Protein AF-A0A2U1ZSD2-F1 (afdb_monomer_lite)

Foldseek 3Di:
DDFPKAPWAKDALQLLQVLLVVQDDLLSVVLCVLLVRDPDDDHDDLVRCVVSQQWDADPNDTHGGDVNNVVSVQSNQFQKKKFKAAPVDTQWIWGQHPFKIKIWGDPVPSIITIIIGTNPPLPLVVRLVSQVVNPQRMWMWMDGRPDDIDIDHNDPCSSVVNVVVSPVSPD

Sequence (171 aa):
MSTHLLPATRLSPAVLRWLLDLRPGPAATLAATVLAVPDAVETLSSGELVTAGAALERDGELLPAGEAAVVGDVLTSAAALVRVGTADAVAALVAVGRDRVLVLTPDGHGGQVAGALAADVGVGAAVASIAEQVGEDAVVLVAVPGADIVSLPPDDDLADRVTSRLDGLHP

Organism: NCBI:txid1655435

Radius of gyration: 15.89 Å; chains: 1; bounding box: 38×38×46 Å

Secondary structure (DSSP, 8-state):
----PPP-EEE-HHHHHHHHHTS-SHHHHHHHHHTT--SS-PPPPHHHHHHTTSEEEETTEEEE-HHHHHHHHHHHH-SEEEEEE-SS-EEEEEEE-SSEEEEEEE-SSS-EEEEEEETTS-HHHHHHHHHHHH-TT-EEEEE-TTS--EEE---TTHHHHHHHHHHTT--

pLDDT: mean 86.8, std 10.5, range [37.28, 95.75]

Structure (mmCIF, N/CA/C/O backbone):
data_AF-A0A2U1ZSD2-F1
#
_entry.id   AF-A0A2U1ZSD2-F1
#
loop_
_atom_site.group_PDB
_atom_site.id
_atom_site.type_symbol
_atom_site.label_atom_id
_atom_site.label_alt_id
_atom_site.label_comp_id
_atom_site.label_asym_id
_atom_site.label_entity_id
_atom_site.label_seq_id
_atom_site.pdbx_PDB_ins_code
_atom_site.Cartn_x
_atom_site.Cartn_y
_atom_site.Cartn_z
_atom_site.occupancy
_atom_site.B_iso_or_equiv
_atom_site.auth_seq_id
_atom_site.auth_comp_id
_atom_site.auth_asym_id
_atom_site.auth_atom_id
_atom_site.pdbx_PDB_model_num
ATOM 1 N N . MET A 1 1 ? -21.387 -0.248 -13.532 1.00 37.41 1 MET A N 1
ATOM 2 C CA . MET A 1 1 ? -20.270 -0.652 -12.656 1.00 37.41 1 MET A CA 1
ATOM 3 C C . MET A 1 1 ? -19.833 0.583 -11.900 1.00 37.41 1 MET A C 1
ATOM 5 O O . MET A 1 1 ? -19.425 1.540 -12.543 1.00 37.41 1 MET A O 1
ATOM 9 N N . SER A 1 2 ? -20.023 0.623 -10.583 1.00 37.28 2 SER A N 1
ATOM 10 C CA . SER A 1 2 ? -19.561 1.751 -9.773 1.00 37.28 2 SER A CA 1
ATOM 11 C C . SER A 1 2 ? -18.082 1.547 -9.484 1.00 37.28 2 SER A C 1
ATOM 13 O O . SER A 1 2 ? -17.721 0.720 -8.651 1.00 37.28 2 SER A O 1
ATOM 15 N N . THR A 1 3 ? -17.222 2.268 -10.198 1.00 44.91 3 THR A N 1
ATOM 16 C CA . THR A 1 3 ? -15.820 2.444 -9.819 1.00 44.91 3 THR A CA 1
ATOM 17 C C . THR A 1 3 ? -15.806 3.245 -8.523 1.00 44.91 3 THR A C 1
ATOM 19 O O . THR A 1 3 ? -15.803 4.475 -8.543 1.00 44.91 3 THR A O 1
ATOM 22 N N . HIS A 1 4 ? -15.883 2.560 -7.384 1.00 52.69 4 HIS A N 1
ATOM 23 C CA . HIS A 1 4 ? -15.6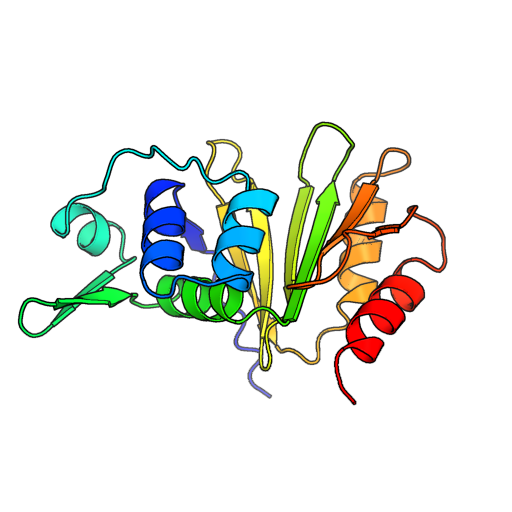86 3.188 -6.083 1.00 52.69 4 HIS A CA 1
ATOM 24 C C . HIS A 1 4 ? -14.194 3.478 -5.908 1.00 52.69 4 HIS A C 1
ATOM 26 O O . HIS A 1 4 ? -13.495 2.791 -5.167 1.00 52.69 4 HIS A O 1
ATOM 32 N N . LEU A 1 5 ? -13.718 4.483 -6.644 1.00 60.47 5 LEU A N 1
ATOM 33 C CA . LEU A 1 5 ? -12.474 5.169 -6.341 1.00 60.47 5 LEU A CA 1
ATOM 34 C C . LEU A 1 5 ? -12.633 5.746 -4.937 1.00 60.47 5 LEU A C 1
ATOM 36 O O . LEU A 1 5 ? -13.599 6.470 -4.677 1.00 60.47 5 LEU A O 1
ATOM 40 N N . LEU A 1 6 ? -11.726 5.401 -4.027 1.00 63.72 6 LEU A N 1
ATOM 41 C CA . LEU A 1 6 ? -11.677 6.135 -2.769 1.00 63.72 6 LEU A CA 1
ATOM 42 C C . LEU A 1 6 ? -11.193 7.557 -3.064 1.00 63.72 6 LEU A C 1
ATOM 44 O O . LEU A 1 6 ? -10.239 7.717 -3.834 1.00 63.72 6 LEU A O 1
ATOM 48 N N . PRO A 1 7 ? -11.813 8.587 -2.467 1.00 70.81 7 PRO A N 1
ATOM 49 C CA . PRO A 1 7 ? -11.238 9.919 -2.496 1.00 70.81 7 PRO A CA 1
ATOM 50 C C . PRO A 1 7 ? -9.830 9.872 -1.888 1.00 70.81 7 PRO A C 1
ATOM 52 O O . PRO A 1 7 ? -9.570 9.151 -0.921 1.00 70.81 7 PRO A O 1
ATOM 55 N N . ALA A 1 8 ? -8.913 10.629 -2.489 1.00 79.75 8 ALA A N 1
ATOM 56 C CA . ALA A 1 8 ? -7.534 10.705 -2.033 1.00 79.75 8 ALA A CA 1
ATOM 57 C C . ALA A 1 8 ? -7.491 11.145 -0.561 1.00 79.75 8 ALA A C 1
ATOM 59 O O . ALA A 1 8 ? -7.879 12.267 -0.229 1.00 79.75 8 ALA A O 1
ATOM 60 N N . THR A 1 9 ? -7.030 10.253 0.313 1.00 86.19 9 THR A N 1
ATOM 61 C CA . THR A 1 9 ? -7.025 10.458 1.766 1.00 86.19 9 THR A CA 1
ATOM 62 C C . THR A 1 9 ? -5.602 10.672 2.247 1.00 86.19 9 THR A C 1
ATOM 64 O O . THR A 1 9 ? -4.716 9.876 1.943 1.00 86.19 9 THR A O 1
ATOM 67 N N . ARG A 1 10 ? -5.369 11.748 3.002 1.00 90.12 10 ARG A N 1
ATOM 68 C CA . ARG A 1 10 ? -4.068 12.007 3.627 1.00 90.12 10 ARG A CA 1
ATOM 69 C C . ARG A 1 10 ? -3.969 11.258 4.946 1.00 90.12 10 ARG A C 1
ATOM 71 O O . ARG A 1 10 ? -4.856 11.374 5.786 1.00 90.12 10 ARG A O 1
ATOM 78 N N . LEU A 1 11 ? -2.877 10.533 5.133 1.00 90.12 11 LEU A N 1
ATOM 79 C CA . LEU A 1 11 ? -2.589 9.773 6.340 1.00 90.12 11 LEU A CA 1
ATOM 80 C C . LEU A 1 11 ? -1.233 10.203 6.886 1.00 90.12 11 LEU A C 1
ATOM 82 O O . LEU A 1 11 ? -0.224 10.171 6.179 1.00 90.12 11 LEU A O 1
ATOM 86 N N . SER A 1 12 ? -1.211 10.604 8.154 1.00 91.19 12 SER A N 1
ATOM 87 C CA . SER A 1 12 ? 0.038 10.894 8.853 1.00 91.19 12 SER A CA 1
ATOM 88 C C . SER A 1 12 ? 0.774 9.594 9.210 1.00 91.19 12 SER A C 1
ATOM 90 O O . SER A 1 12 ? 0.143 8.533 9.294 1.00 91.19 12 SER A O 1
ATOM 92 N N . PRO A 1 13 ? 2.088 9.653 9.498 1.00 90.06 13 PRO A N 1
ATOM 93 C CA . PRO A 1 13 ? 2.836 8.501 10.004 1.00 90.06 13 PRO A CA 1
ATOM 94 C C . PRO A 1 13 ? 2.201 7.854 11.236 1.00 90.06 13 PRO A C 1
ATOM 96 O O . PRO A 1 13 ? 2.165 6.633 11.334 1.00 90.06 13 PRO A O 1
ATOM 99 N N . ALA A 1 14 ? 1.658 8.661 12.151 1.00 90.81 14 ALA A N 1
ATOM 100 C CA . ALA A 1 14 ? 1.026 8.161 13.365 1.00 90.81 14 ALA A CA 1
ATOM 101 C C . ALA A 1 14 ? -0.297 7.429 13.084 1.00 90.81 14 ALA A C 1
ATOM 103 O O . ALA A 1 14 ? -0.546 6.383 13.680 1.00 90.81 14 ALA A O 1
ATOM 104 N N . VAL A 1 15 ? -1.107 7.915 12.132 1.00 93.06 15 VAL A N 1
ATOM 105 C CA . VAL A 1 15 ? -2.313 7.195 11.685 1.00 93.06 15 VAL A CA 1
ATOM 106 C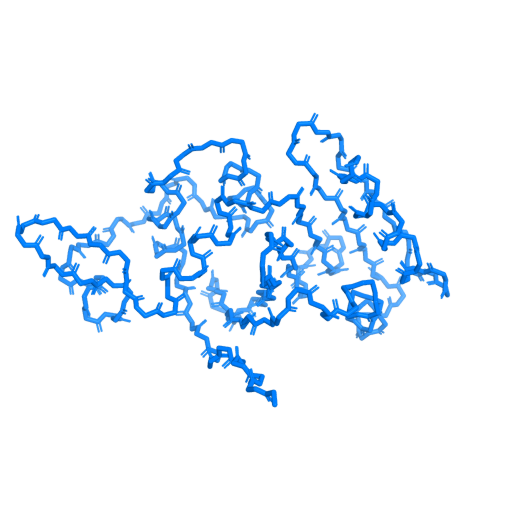 C . VAL A 1 15 ? -1.929 5.883 11.003 1.00 93.06 15 VAL A C 1
ATOM 108 O O . VAL A 1 15 ? -2.503 4.847 11.324 1.00 93.06 15 VAL A O 1
ATOM 111 N N . LEU A 1 16 ? -0.943 5.898 10.099 1.00 92.06 16 LEU A N 1
ATOM 112 C CA . LEU A 1 16 ? -0.468 4.680 9.432 1.00 92.06 16 LEU A CA 1
ATOM 113 C C . LEU A 1 16 ? 0.052 3.656 10.437 1.00 92.06 16 LEU A C 1
ATOM 115 O O . LEU A 1 16 ? -0.315 2.487 10.352 1.00 92.06 16 LEU A O 1
ATOM 119 N N . ARG A 1 17 ? 0.862 4.089 11.407 1.00 93.06 17 ARG A N 1
ATOM 120 C CA . ARG A 1 17 ? 1.361 3.211 12.465 1.00 93.06 17 ARG A CA 1
ATOM 121 C C . ARG A 1 17 ? 0.216 2.587 13.251 1.00 93.06 17 ARG A C 1
ATOM 123 O O . ARG A 1 17 ? 0.170 1.368 13.372 1.00 93.06 17 ARG A O 1
ATOM 130 N N . TRP A 1 18 ? -0.721 3.409 13.719 1.00 93.25 18 TRP A N 1
ATOM 131 C CA . TRP A 1 18 ? -1.890 2.935 14.454 1.00 93.25 18 TRP A CA 1
ATOM 132 C C . TRP A 1 18 ? -2.682 1.891 13.654 1.00 93.25 18 TRP A C 1
ATOM 134 O O . TRP A 1 18 ? -2.969 0.820 14.181 1.00 93.25 18 TRP A O 1
ATOM 144 N N . LEU A 1 19 ? -2.961 2.141 12.369 1.00 93.81 19 LEU A N 1
ATOM 145 C CA . LEU A 1 19 ? -3.667 1.188 11.503 1.00 93.81 19 LEU A CA 1
ATOM 146 C C . LEU A 1 19 ? -2.931 -0.156 11.370 1.00 93.81 19 LEU A C 1
ATOM 148 O O . LEU A 1 19 ? -3.573 -1.206 11.374 1.00 93.81 19 LEU A O 1
ATOM 152 N N . LEU A 1 20 ? -1.600 -0.131 11.257 1.00 92.94 20 LEU A N 1
ATOM 153 C CA . LEU A 1 20 ? -0.776 -1.342 11.165 1.00 92.94 20 LEU A CA 1
ATOM 154 C C . LEU A 1 20 ? -0.718 -2.106 12.498 1.00 92.94 20 LEU A C 1
ATOM 156 O O . LEU A 1 20 ? -0.705 -3.338 12.496 1.00 92.94 20 LEU A O 1
ATOM 160 N N . ASP A 1 21 ? -0.742 -1.395 13.626 1.00 91.88 21 ASP A N 1
ATOM 161 C CA . ASP A 1 21 ? -0.729 -1.989 14.968 1.00 91.88 21 ASP A CA 1
ATOM 162 C C . ASP A 1 21 ? -2.062 -2.662 15.344 1.00 91.88 21 ASP A C 1
ATOM 164 O O . ASP A 1 21 ? -2.074 -3.567 16.178 1.00 91.88 21 ASP A O 1
ATOM 168 N N . LEU A 1 22 ? -3.181 -2.286 14.712 1.00 91.31 22 LEU A N 1
ATOM 169 C CA . LEU A 1 22 ? -4.486 -2.922 14.953 1.00 91.31 22 LEU A CA 1
ATOM 170 C C . LEU A 1 22 ? -4.547 -4.382 14.483 1.00 91.31 22 LEU A C 1
ATOM 172 O O . LEU A 1 22 ? -5.337 -5.168 15.010 1.00 91.31 22 LEU A O 1
ATOM 176 N N . ARG A 1 23 ? -3.747 -4.753 13.478 1.00 90.75 23 ARG A N 1
ATOM 177 C CA . ARG A 1 23 ? -3.670 -6.124 12.949 1.00 90.75 23 ARG A CA 1
ATOM 178 C C . ARG A 1 23 ? -2.214 -6.500 12.679 1.00 90.75 23 ARG A C 1
ATOM 180 O O . ARG A 1 23 ? -1.793 -6.538 11.520 1.00 90.75 23 ARG A O 1
ATOM 187 N N . PRO A 1 24 ? -1.436 -6.785 13.737 1.00 89.44 24 PRO A N 1
ATOM 188 C CA . PRO A 1 24 ? -0.029 -7.103 13.588 1.00 89.44 24 PRO A CA 1
ATOM 189 C C . PRO A 1 24 ? 0.148 -8.433 12.850 1.00 89.44 24 PRO A C 1
ATOM 191 O O . PRO A 1 24 ? -0.620 -9.381 13.021 1.00 89.44 24 PRO A O 1
ATOM 194 N N . GLY A 1 25 ? 1.198 -8.518 12.040 1.00 88.62 25 GLY A N 1
ATOM 195 C CA . GLY A 1 25 ? 1.526 -9.715 11.277 1.00 88.62 25 GLY A CA 1
ATOM 196 C C . GLY A 1 25 ? 2.554 -9.434 10.181 1.00 88.62 25 GLY A C 1
ATOM 197 O O . GLY A 1 25 ? 2.942 -8.281 9.991 1.00 88.62 25 GLY A O 1
ATOM 198 N N . PRO A 1 26 ? 2.980 -10.462 9.424 1.00 87.81 26 PRO A N 1
ATOM 199 C CA . PRO A 1 26 ? 4.021 -10.315 8.405 1.00 87.81 26 PRO A CA 1
ATOM 200 C C . PRO A 1 26 ? 3.710 -9.245 7.352 1.00 87.81 26 PRO A C 1
ATOM 202 O O . PRO A 1 26 ? 4.596 -8.479 6.984 1.00 87.81 26 PRO A O 1
ATOM 205 N N . ALA A 1 27 ? 2.452 -9.149 6.907 1.00 87.81 27 ALA A N 1
ATOM 206 C CA . ALA A 1 27 ? 2.018 -8.119 5.963 1.00 87.81 27 ALA A CA 1
ATOM 207 C C . ALA A 1 27 ? 2.104 -6.709 6.570 1.00 87.81 27 ALA A C 1
ATOM 209 O O . ALA A 1 27 ? 2.627 -5.803 5.928 1.00 87.81 27 ALA A O 1
ATOM 210 N N . ALA A 1 28 ? 1.686 -6.535 7.829 1.00 89.69 28 ALA A N 1
ATOM 211 C CA . ALA A 1 28 ? 1.782 -5.254 8.528 1.00 89.69 28 ALA A CA 1
ATOM 212 C C . ALA A 1 28 ? 3.244 -4.821 8.741 1.00 89.69 28 ALA A C 1
ATOM 214 O O . ALA A 1 28 ? 3.590 -3.669 8.486 1.00 89.69 28 ALA A O 1
ATOM 215 N N . THR A 1 29 ? 4.124 -5.749 9.134 1.00 89.56 29 THR A N 1
ATOM 216 C CA . THR A 1 29 ? 5.570 -5.496 9.264 1.00 89.56 29 THR A CA 1
ATOM 217 C C . THR A 1 29 ? 6.198 -5.124 7.924 1.00 89.56 29 THR A C 1
ATOM 219 O O . THR A 1 29 ? 6.992 -4.184 7.848 1.00 89.56 29 THR A O 1
ATOM 222 N N . LEU A 1 30 ? 5.828 -5.830 6.854 1.00 88.44 30 LEU A N 1
ATOM 223 C CA . LEU A 1 30 ? 6.317 -5.527 5.516 1.00 88.44 30 LEU A CA 1
ATOM 224 C C . LEU A 1 30 ? 5.835 -4.146 5.050 1.00 88.44 30 LEU A C 1
ATOM 226 O O . LEU A 1 30 ? 6.640 -3.359 4.557 1.00 88.44 30 LEU A O 1
ATOM 230 N N . ALA A 1 31 ? 4.559 -3.822 5.269 1.00 90.44 31 ALA A N 1
ATOM 231 C CA . ALA A 1 31 ? 3.992 -2.513 4.958 1.00 90.44 31 ALA A CA 1
ATOM 232 C C . ALA A 1 31 ? 4.696 -1.388 5.723 1.00 90.44 31 ALA A C 1
ATOM 234 O O . ALA A 1 31 ? 5.101 -0.411 5.097 1.00 90.44 31 ALA A O 1
ATOM 235 N N . ALA A 1 32 ? 4.921 -1.548 7.032 1.00 89.19 32 ALA A N 1
ATOM 236 C CA . ALA A 1 32 ? 5.677 -0.586 7.837 1.00 89.19 32 ALA A CA 1
ATOM 237 C C . ALA A 1 32 ? 7.088 -0.362 7.275 1.00 89.19 32 ALA A C 1
ATOM 239 O O . ALA A 1 32 ? 7.520 0.780 7.125 1.00 89.19 32 ALA A O 1
ATOM 240 N N . THR A 1 33 ? 7.771 -1.449 6.904 1.00 87.12 33 THR A N 1
ATOM 241 C CA . THR A 1 33 ? 9.133 -1.407 6.356 1.00 87.12 33 THR A CA 1
ATOM 242 C C . THR A 1 33 ? 9.176 -0.668 5.019 1.00 87.12 33 THR A C 1
ATOM 244 O O . THR A 1 33 ? 9.991 0.233 4.838 1.00 87.12 33 THR A O 1
ATOM 247 N N . VAL A 1 34 ? 8.289 -1.011 4.080 1.00 86.00 34 VAL A N 1
ATOM 248 C CA . VAL A 1 34 ? 8.289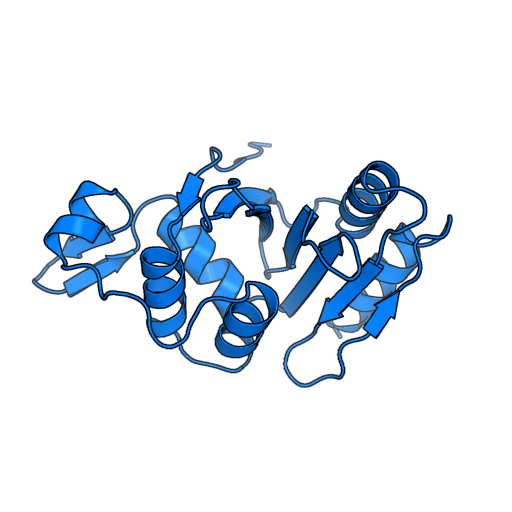 -0.422 2.731 1.00 86.00 34 VAL A CA 1
ATOM 249 C C . VAL A 1 34 ? 7.832 1.040 2.744 1.00 86.00 34 VAL A C 1
ATOM 251 O O . VAL A 1 34 ? 8.347 1.849 1.972 1.00 86.00 34 VAL A O 1
ATOM 254 N N . LEU A 1 35 ? 6.902 1.394 3.633 1.00 84.69 35 LEU A N 1
ATOM 255 C CA . LEU A 1 35 ? 6.455 2.775 3.838 1.00 84.69 35 LEU A CA 1
ATOM 256 C C . LEU A 1 35 ? 7.422 3.610 4.689 1.00 84.69 35 LEU A C 1
ATOM 258 O O . LEU A 1 35 ? 7.177 4.802 4.863 1.00 84.69 35 LEU A O 1
ATOM 262 N N . ALA A 1 36 ? 8.482 3.000 5.232 1.00 85.62 36 ALA A N 1
ATOM 263 C CA . ALA A 1 36 ? 9.382 3.618 6.202 1.00 85.62 36 ALA A CA 1
ATOM 264 C C . ALA A 1 36 ? 8.628 4.274 7.379 1.00 85.62 36 ALA A C 1
ATOM 266 O O . ALA A 1 36 ? 9.002 5.351 7.846 1.00 85.62 36 ALA A O 1
ATOM 267 N N . VAL A 1 37 ? 7.548 3.636 7.851 1.00 84.94 37 VAL A N 1
ATOM 268 C CA . VAL A 1 37 ? 6.798 4.110 9.023 1.00 84.94 37 VAL A CA 1
ATOM 269 C C . VAL A 1 37 ? 7.681 3.906 10.256 1.00 84.94 37 VAL A C 1
ATOM 271 O O . VAL A 1 37 ? 8.034 2.761 10.546 1.00 84.94 37 VAL A O 1
ATOM 274 N N . PRO A 1 38 ? 8.045 4.969 10.995 1.00 81.06 38 PRO A N 1
ATOM 275 C CA . PRO A 1 38 ? 8.898 4.824 12.167 1.00 81.06 38 PRO A CA 1
ATOM 276 C C . PRO A 1 38 ? 8.232 3.950 13.236 1.00 81.06 38 PRO A C 1
ATOM 278 O O . PRO A 1 38 ? 7.035 4.077 13.494 1.00 81.06 38 PRO A O 1
ATOM 281 N N . ASP A 1 39 ? 9.011 3.100 13.906 1.00 78.38 39 ASP A N 1
ATOM 282 C CA . ASP A 1 39 ? 8.519 2.334 15.062 1.00 78.38 39 ASP A CA 1
ATOM 283 C C . ASP A 1 39 ? 8.165 3.243 16.245 1.00 78.38 39 ASP A C 1
ATOM 285 O O . ASP A 1 39 ? 7.234 2.968 16.996 1.00 78.38 39 ASP A O 1
ATOM 289 N N . ALA A 1 40 ? 8.897 4.349 16.389 1.00 75.12 40 ALA A N 1
ATOM 290 C CA . ALA A 1 40 ? 8.623 5.392 17.362 1.00 75.12 40 ALA A CA 1
ATOM 291 C C . ALA A 1 40 ? 8.020 6.606 16.648 1.00 75.12 40 ALA A C 1
ATOM 293 O O . ALA A 1 40 ? 8.735 7.492 16.179 1.00 75.12 40 ALA A O 1
ATOM 294 N N . VAL A 1 41 ? 6.696 6.635 16.566 1.00 77.81 41 VAL A N 1
ATOM 295 C CA . VAL A 1 41 ? 5.927 7.835 16.220 1.00 77.81 41 VAL A CA 1
ATOM 296 C C . VAL A 1 41 ? 5.228 8.355 17.466 1.00 77.81 41 VAL A C 1
ATOM 298 O O . VAL A 1 41 ? 4.887 7.584 18.364 1.00 77.81 41 VAL A O 1
ATOM 301 N N . GLU A 1 42 ? 5.014 9.668 17.522 1.00 78.19 42 GLU A N 1
ATOM 302 C CA . GLU A 1 42 ? 4.165 10.269 18.545 1.00 78.19 42 GLU A CA 1
ATOM 303 C C . GLU A 1 42 ? 2.777 9.623 18.472 1.00 78.19 42 GLU A C 1
ATOM 305 O O . GLU A 1 42 ? 2.117 9.641 17.429 1.00 78.19 42 GLU A O 1
ATOM 310 N N . THR A 1 43 ? 2.373 8.964 19.557 1.00 77.06 43 THR A N 1
ATOM 311 C CA . THR A 1 43 ? 1.074 8.301 19.624 1.00 77.06 43 THR A CA 1
ATOM 312 C C . THR A 1 43 ? -0.008 9.369 19.626 1.00 77.06 43 THR A C 1
ATOM 314 O O . THR A 1 43 ? -0.063 10.189 20.539 1.00 77.06 43 THR A O 1
ATOM 317 N N . LEU A 1 44 ? -0.884 9.344 18.622 1.00 81.25 44 LEU A N 1
ATOM 318 C CA . LEU A 1 44 ? -2.066 10.196 18.621 1.00 81.25 44 LEU A CA 1
ATOM 319 C C . LEU A 1 44 ? -3.013 9.745 19.733 1.00 81.25 44 LEU A C 1
ATOM 321 O O . LEU A 1 44 ? -3.285 8.553 19.900 1.00 81.25 44 LEU A O 1
ATOM 325 N N . SER A 1 45 ? -3.545 10.706 20.474 1.00 87.31 45 SER A N 1
ATOM 326 C CA . SER A 1 45 ? -4.659 10.470 21.382 1.00 87.31 45 SER A CA 1
ATOM 327 C C . SER A 1 45 ? -5.918 10.076 20.602 1.00 87.31 45 SER A C 1
ATOM 329 O O . SER A 1 45 ? -6.097 10.433 19.433 1.00 87.31 45 SER A O 1
ATOM 331 N N . SER A 1 46 ? -6.849 9.385 21.266 1.00 85.38 46 SER A N 1
ATOM 332 C CA . SER A 1 46 ? -8.137 9.012 20.665 1.00 85.38 46 SER A CA 1
ATOM 333 C C . SER A 1 46 ? -8.881 10.223 20.087 1.00 85.38 46 SER A C 1
ATOM 335 O O . SER A 1 46 ? -9.448 10.143 19.000 1.00 85.38 46 SER A O 1
ATOM 337 N N . GLY A 1 47 ? -8.825 11.373 20.773 1.00 86.19 47 GLY A N 1
ATOM 338 C CA . GLY A 1 47 ? -9.457 12.613 20.318 1.00 86.19 47 GLY A CA 1
ATOM 339 C C . GLY A 1 47 ? -8.850 13.167 19.026 1.00 86.19 47 GLY A C 1
ATOM 340 O O . GLY A 1 47 ? -9.582 13.675 18.175 1.00 86.19 47 GLY A O 1
ATOM 341 N N . GLU A 1 48 ? -7.539 13.027 18.834 1.00 89.12 48 GLU A N 1
ATOM 342 C CA . GLU A 1 48 ? -6.861 13.447 17.602 1.00 89.12 48 GLU A CA 1
ATOM 343 C C . GLU A 1 48 ? -7.210 12.532 16.428 1.00 89.12 48 GLU A C 1
ATOM 345 O O . GLU A 1 48 ? -7.492 13.026 15.337 1.00 89.12 48 GLU A O 1
ATOM 350 N N . LEU A 1 49 ? -7.277 11.216 16.656 1.00 89.50 49 LEU A N 1
ATOM 351 C CA . LEU A 1 49 ? -7.672 10.243 15.631 1.00 89.50 49 LEU A CA 1
ATOM 352 C C . LEU A 1 49 ? -9.116 10.458 15.152 1.00 89.50 49 LEU A C 1
ATOM 354 O O . LEU A 1 49 ? -9.382 10.394 13.949 1.00 89.50 49 LEU A O 1
ATOM 358 N N . VAL A 1 50 ? -10.035 10.770 16.070 1.00 89.75 50 VAL A N 1
ATOM 359 C CA . VAL A 1 50 ? -11.429 11.105 15.733 1.00 89.75 50 VAL A CA 1
ATOM 360 C C . VAL A 1 50 ? -11.519 12.456 15.020 1.00 89.75 50 VAL A C 1
ATOM 362 O O . VAL A 1 50 ? -12.209 12.570 14.009 1.00 89.75 50 VAL A O 1
ATOM 365 N N . THR A 1 51 ? -10.792 13.476 15.489 1.00 89.25 51 THR A N 1
ATOM 366 C CA . THR A 1 51 ? -10.782 14.811 14.856 1.00 89.25 51 THR A CA 1
ATOM 367 C C . THR A 1 51 ? -10.212 14.766 13.438 1.00 89.25 51 THR A C 1
ATOM 369 O O . THR A 1 51 ? -10.703 15.463 12.551 1.00 89.25 51 THR A O 1
ATOM 372 N N . ALA A 1 52 ? -9.215 13.911 13.203 1.00 84.69 52 ALA A N 1
ATOM 373 C CA . ALA A 1 52 ? -8.656 13.653 11.880 1.00 84.69 52 ALA A CA 1
ATOM 374 C C . ALA A 1 52 ? -9.590 12.830 10.969 1.00 84.69 52 ALA A C 1
ATOM 376 O O . ALA A 1 52 ? -9.271 12.632 9.799 1.00 84.69 52 ALA A O 1
ATOM 377 N N . GLY A 1 53 ? -10.715 12.322 11.487 1.00 88.19 53 GLY A N 1
ATOM 378 C CA . GLY A 1 53 ? -11.641 11.453 10.756 1.00 88.19 53 GLY A CA 1
ATOM 379 C C . GLY A 1 53 ? -11.108 10.039 10.497 1.00 88.19 53 GLY A C 1
ATOM 380 O O . GLY A 1 53 ? -11.755 9.266 9.796 1.00 88.19 53 GLY A O 1
ATOM 381 N N . ALA A 1 54 ? -9.948 9.683 11.059 1.00 89.50 54 ALA A N 1
ATOM 382 C CA . ALA A 1 54 ? -9.322 8.374 10.880 1.00 89.50 54 ALA A CA 1
ATOM 383 C C . ALA A 1 54 ? -9.967 7.288 11.756 1.00 89.50 54 ALA A C 1
ATOM 385 O O . ALA A 1 54 ? -9.878 6.100 11.438 1.00 89.50 54 ALA A O 1
ATOM 386 N N . ALA A 1 55 ? -10.618 7.691 12.849 1.00 93.44 55 ALA A N 1
ATOM 387 C CA . ALA A 1 55 ? -11.245 6.787 13.796 1.00 93.44 55 ALA A CA 1
ATOM 388 C C . ALA A 1 55 ? -12.663 7.214 14.184 1.00 93.44 55 ALA A C 1
ATOM 390 O O . ALA A 1 55 ? -13.031 8.386 14.111 1.00 93.44 55 ALA A O 1
ATOM 391 N N . LEU A 1 56 ? -13.435 6.241 14.654 1.00 93.94 56 LEU A N 1
ATOM 392 C CA . LEU A 1 56 ? -14.693 6.425 15.362 1.00 93.94 56 LEU A CA 1
ATOM 393 C C . LEU A 1 56 ? -14.596 5.714 16.710 1.00 93.94 56 LEU A C 1
ATOM 395 O O . LEU A 1 56 ? -14.046 4.617 16.800 1.00 93.94 56 LEU A O 1
ATOM 399 N N . GLU A 1 57 ? -15.138 6.328 17.754 1.00 91.56 57 GLU A N 1
ATOM 400 C CA . GLU A 1 57 ? -15.262 5.678 19.055 1.00 91.56 57 GLU A CA 1
ATOM 401 C C . GLU A 1 57 ? -16.640 5.025 19.168 1.00 91.56 57 GLU A C 1
ATOM 403 O O . GLU A 1 57 ? -17.672 5.664 18.932 1.00 91.56 57 GLU A O 1
ATOM 408 N N . ARG A 1 58 ? -16.660 3.739 19.515 1.00 89.19 58 ARG A N 1
ATOM 409 C CA . ARG A 1 58 ? -17.882 2.972 19.735 1.00 89.19 58 ARG A CA 1
ATOM 410 C C . ARG A 1 58 ? -17.705 2.090 20.959 1.00 89.19 58 ARG A C 1
ATOM 412 O O . ARG A 1 58 ? -16.785 1.290 21.013 1.00 89.19 58 ARG A O 1
ATOM 419 N N . ASP A 1 59 ? -18.596 2.248 21.933 1.00 89.50 59 ASP A N 1
ATOM 420 C CA . ASP A 1 59 ? -18.590 1.468 23.177 1.00 89.50 59 ASP A CA 1
ATOM 421 C C . ASP A 1 59 ? -17.244 1.535 23.945 1.00 89.50 59 ASP A C 1
ATOM 423 O O . ASP A 1 59 ? -16.851 0.588 24.620 1.00 89.50 59 ASP A O 1
ATOM 427 N N . GLY A 1 60 ? -16.537 2.672 23.855 1.00 87.25 60 GLY A N 1
ATOM 428 C CA . GLY A 1 60 ? -15.218 2.889 24.468 1.00 87.25 60 GLY A CA 1
ATOM 429 C C . GLY A 1 60 ? -14.045 2.282 23.689 1.00 87.25 60 GLY A C 1
ATOM 430 O O . GLY A 1 60 ? -12.902 2.366 24.138 1.00 87.25 60 GLY A O 1
ATOM 431 N N . GLU A 1 61 ? -14.309 1.681 22.529 1.00 88.69 61 GLU A N 1
ATOM 432 C CA . GLU A 1 61 ? -13.303 1.150 21.617 1.00 88.69 61 GLU A CA 1
ATOM 433 C C . GLU A 1 61 ? -13.093 2.099 20.435 1.00 88.69 61 GLU A C 1
ATOM 435 O O . GLU A 1 61 ? -14.042 2.645 19.866 1.00 88.69 61 GLU A O 1
ATOM 440 N N . LEU A 1 62 ? -11.830 2.293 20.057 1.00 91.38 62 LEU A N 1
ATOM 441 C CA . LEU A 1 62 ? -11.453 3.130 18.930 1.00 91.38 62 LEU A CA 1
ATOM 442 C C . LEU A 1 62 ? -11.290 2.268 17.675 1.00 91.38 62 LEU A C 1
ATOM 444 O O . LEU A 1 62 ? -10.367 1.460 17.585 1.00 91.38 62 LEU A O 1
ATOM 448 N N . LEU A 1 63 ? -12.171 2.464 16.699 1.00 92.25 63 LEU A N 1
ATOM 449 C CA . LEU A 1 63 ? -12.206 1.696 15.457 1.00 92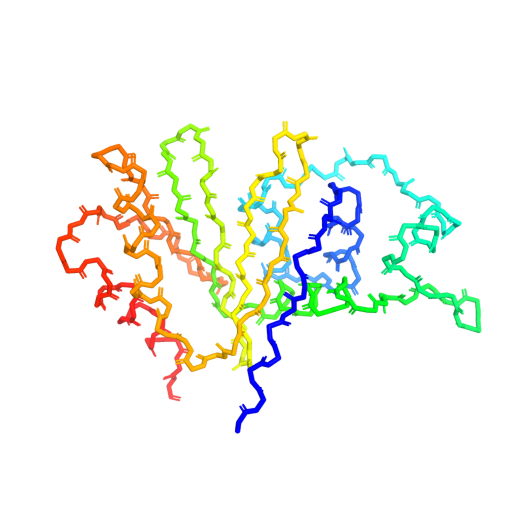.25 63 LEU A CA 1
ATOM 450 C C . LEU A 1 63 ? -11.802 2.578 14.268 1.00 92.25 63 LEU A C 1
ATOM 452 O O . LEU A 1 63 ? -12.207 3.741 14.219 1.00 92.25 63 LEU A O 1
ATOM 456 N N . PRO A 1 64 ? -11.061 2.055 13.275 1.00 92.62 64 PRO A N 1
ATOM 457 C CA . PRO A 1 64 ? -10.850 2.747 12.009 1.00 92.62 64 PRO A CA 1
ATOM 458 C C . PRO A 1 64 ? -12.169 3.149 11.359 1.00 92.62 64 PRO A C 1
ATOM 460 O O . PRO A 1 64 ? -13.124 2.371 11.323 1.00 92.62 64 PRO A O 1
ATOM 463 N N . ALA A 1 65 ? -12.205 4.360 10.818 1.00 90.88 65 ALA A N 1
ATOM 464 C CA . ALA A 1 65 ? -13.375 4.914 10.155 1.00 90.88 65 ALA A CA 1
ATOM 465 C C . ALA A 1 65 ? -13.071 5.272 8.698 1.00 90.88 65 ALA A C 1
ATOM 467 O O . ALA A 1 65 ? -11.916 5.466 8.316 1.00 90.88 65 ALA A O 1
ATOM 468 N N . GLY A 1 66 ? -14.131 5.355 7.889 1.00 87.94 66 GLY A N 1
ATOM 469 C CA . GLY A 1 66 ? -14.062 5.840 6.510 1.00 87.94 66 GLY A CA 1
ATOM 470 C C . GLY A 1 66 ? -12.975 5.158 5.678 1.00 87.94 66 GLY A C 1
ATOM 471 O O . GLY A 1 66 ? -12.846 3.932 5.652 1.00 87.94 66 GLY A O 1
ATOM 472 N N . GLU A 1 67 ? -12.182 5.971 4.995 1.00 88.62 67 GLU A N 1
ATOM 473 C CA . GLU A 1 67 ? -11.103 5.546 4.110 1.00 88.62 67 GLU A CA 1
ATOM 474 C C . GLU A 1 67 ? -9.910 4.952 4.871 1.00 88.62 67 GLU A C 1
ATOM 476 O O . GLU A 1 67 ? -9.256 4.042 4.358 1.00 88.62 67 GLU A O 1
ATOM 481 N N . ALA A 1 68 ? -9.655 5.394 6.108 1.00 90.38 68 ALA A N 1
ATOM 482 C CA . ALA A 1 68 ? -8.572 4.865 6.937 1.00 90.38 68 ALA A CA 1
ATOM 483 C C . ALA A 1 68 ? -8.778 3.376 7.259 1.00 90.38 68 ALA A C 1
ATOM 485 O O . ALA A 1 68 ? -7.816 2.608 7.244 1.00 90.38 68 ALA A O 1
ATOM 486 N N . ALA A 1 69 ? -10.031 2.948 7.458 1.00 91.06 69 ALA A N 1
ATOM 487 C CA . ALA A 1 69 ? -10.370 1.536 7.623 1.00 91.06 69 ALA A CA 1
ATOM 488 C C . ALA A 1 69 ? -9.970 0.705 6.397 1.00 91.06 69 ALA A C 1
ATOM 490 O O . ALA A 1 69 ? -9.322 -0.329 6.537 1.00 91.06 69 ALA A O 1
ATOM 491 N N . VAL A 1 70 ? -10.279 1.193 5.189 1.00 90.25 70 VAL A N 1
ATOM 492 C CA . VAL A 1 70 ? -9.936 0.487 3.945 1.00 90.25 70 VAL A CA 1
ATOM 493 C C . VAL A 1 70 ? -8.424 0.434 3.742 1.00 90.25 70 VAL A C 1
ATOM 495 O O . VAL A 1 70 ? -7.897 -0.599 3.334 1.00 90.25 70 VAL A O 1
ATOM 498 N N . VAL A 1 71 ? -7.714 1.522 4.047 1.00 91.81 71 VAL A N 1
ATOM 499 C CA . VAL A 1 71 ? -6.250 1.554 3.949 1.00 91.81 71 VAL A CA 1
ATOM 500 C C . VAL A 1 71 ? -5.612 0.554 4.913 1.00 91.81 71 VAL A C 1
ATOM 502 O O . VAL A 1 71 ? -4.782 -0.247 4.484 1.00 91.81 71 VAL A O 1
ATOM 505 N N . GLY A 1 72 ? -6.028 0.554 6.182 1.00 92.19 72 GLY A N 1
ATOM 506 C CA . GLY A 1 72 ? -5.542 -0.403 7.176 1.00 92.19 72 GLY A CA 1
ATOM 507 C C . GLY A 1 72 ? -5.839 -1.849 6.780 1.00 92.19 72 GLY A C 1
ATOM 508 O O . GLY A 1 72 ? -4.945 -2.696 6.817 1.00 92.19 72 GLY A O 1
ATOM 509 N N . ASP A 1 73 ? -7.060 -2.127 6.321 1.00 91.94 73 ASP A N 1
ATOM 510 C CA . ASP A 1 73 ? -7.463 -3.459 5.864 1.00 91.94 73 ASP A CA 1
ATOM 511 C C . ASP A 1 73 ? -6.594 -3.950 4.699 1.00 91.94 73 ASP A C 1
ATOM 513 O O . ASP A 1 73 ? -6.079 -5.069 4.748 1.00 91.94 73 ASP A O 1
ATOM 517 N N . VAL A 1 74 ? -6.390 -3.127 3.665 1.00 92.38 74 VAL A N 1
ATOM 518 C CA . VAL A 1 74 ? -5.589 -3.526 2.497 1.00 92.38 74 VAL A CA 1
ATOM 519 C C . VAL A 1 74 ? -4.120 -3.699 2.872 1.00 92.38 74 VAL A C 1
ATOM 521 O O . VAL A 1 74 ? -3.533 -4.708 2.501 1.00 92.38 74 VAL A O 1
ATOM 524 N N . LEU A 1 75 ? -3.523 -2.780 3.637 1.00 92.94 75 LEU A N 1
ATOM 525 C CA . LEU A 1 75 ? -2.110 -2.888 4.027 1.00 92.94 75 LEU A CA 1
ATOM 526 C C . LEU A 1 75 ? -1.833 -4.122 4.896 1.00 92.94 75 LEU A C 1
ATOM 528 O O . LEU A 1 75 ? -0.816 -4.788 4.719 1.00 92.94 75 LEU A O 1
ATOM 532 N N . THR A 1 76 ? -2.743 -4.451 5.815 1.00 92.12 76 THR A N 1
ATOM 533 C CA . THR A 1 76 ? -2.571 -5.584 6.743 1.00 92.12 76 THR A CA 1
ATOM 534 C C . THR A 1 76 ? -2.947 -6.934 6.128 1.00 92.12 76 THR A C 1
ATOM 536 O O . THR A 1 76 ? -2.603 -7.974 6.690 1.00 92.12 76 THR A O 1
ATOM 539 N N . SER A 1 77 ? -3.601 -6.939 4.961 1.00 90.62 77 SER A N 1
ATOM 540 C CA . SER A 1 77 ? -3.967 -8.149 4.206 1.00 90.62 77 SER A CA 1
ATOM 541 C C . SER A 1 77 ? -3.321 -8.243 2.820 1.00 90.62 77 SER A C 1
ATOM 543 O O . SER A 1 77 ? -3.667 -9.138 2.048 1.00 90.62 77 SER A O 1
ATOM 545 N N . ALA A 1 78 ? -2.391 -7.340 2.493 1.00 91.25 78 ALA A N 1
ATOM 546 C CA . ALA A 1 78 ? -1.761 -7.281 1.181 1.00 91.25 78 ALA A CA 1
ATOM 547 C C . ALA A 1 78 ? -1.047 -8.600 0.852 1.00 91.25 78 ALA A C 1
ATOM 549 O O . ALA A 1 78 ? -0.185 -9.061 1.603 1.00 91.25 78 ALA A O 1
ATOM 550 N N . ALA A 1 79 ? -1.379 -9.177 -0.302 1.00 90.50 79 ALA A N 1
ATOM 551 C CA . ALA A 1 79 ? -0.671 -10.325 -0.861 1.00 90.50 79 ALA A CA 1
ATOM 552 C C . ALA A 1 79 ? 0.701 -9.912 -1.413 1.00 90.50 79 ALA A C 1
ATOM 554 O O . ALA A 1 79 ? 1.639 -10.706 -1.416 1.00 90.50 79 ALA A O 1
ATOM 555 N N . ALA A 1 80 ? 0.828 -8.658 -1.851 1.00 91.75 80 ALA A N 1
ATOM 556 C CA . ALA A 1 80 ? 2.081 -8.079 -2.306 1.00 91.75 80 ALA A CA 1
ATOM 557 C C . ALA A 1 80 ? 2.097 -6.556 -2.143 1.00 91.75 80 ALA A C 1
ATOM 559 O O . ALA A 1 80 ? 1.054 -5.897 -2.140 1.00 91.75 80 ALA A O 1
ATOM 560 N N . LEU A 1 81 ? 3.303 -6.004 -2.067 1.00 94.06 81 LEU A N 1
ATOM 561 C CA . LEU A 1 81 ? 3.594 -4.578 -2.099 1.00 94.06 81 LEU A CA 1
ATOM 562 C C . LEU A 1 81 ? 4.575 -4.292 -3.238 1.00 94.06 81 LEU A C 1
ATOM 564 O O . LEU A 1 81 ? 5.605 -4.954 -3.346 1.00 94.06 81 LE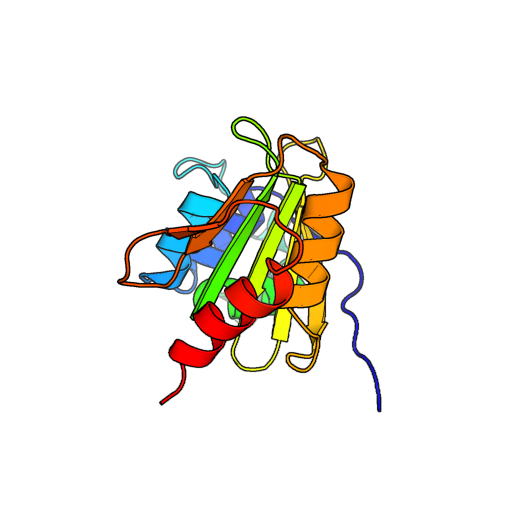U A O 1
ATOM 568 N N . VAL A 1 82 ? 4.284 -3.289 -4.060 1.00 95.00 82 VAL A N 1
ATOM 569 C CA . VAL A 1 82 ? 5.159 -2.840 -5.146 1.00 95.00 82 VAL A CA 1
ATOM 570 C C . VAL A 1 82 ? 5.578 -1.399 -4.897 1.00 95.00 82 VAL A C 1
ATOM 572 O O . VAL A 1 82 ? 4.766 -0.483 -5.005 1.00 95.00 82 VAL A O 1
ATOM 575 N N . ARG A 1 83 ? 6.847 -1.184 -4.551 1.00 95.06 83 ARG A N 1
ATOM 576 C CA . ARG A 1 83 ? 7.439 0.153 -4.430 1.00 95.06 83 ARG A CA 1
ATOM 577 C C . ARG A 1 83 ? 7.972 0.575 -5.791 1.00 95.06 83 ARG A C 1
ATOM 579 O O . ARG A 1 83 ? 8.746 -0.161 -6.394 1.00 95.06 83 ARG A O 1
ATOM 586 N N . VAL A 1 84 ? 7.610 1.775 -6.222 1.00 95.31 84 VAL A N 1
ATOM 587 C CA . VAL A 1 84 ? 8.140 2.432 -7.419 1.00 95.31 84 VAL A CA 1
ATOM 588 C C . VAL A 1 84 ? 8.764 3.754 -6.995 1.00 95.31 84 VAL A C 1
ATOM 590 O O . VAL A 1 84 ? 8.181 4.503 -6.209 1.00 95.31 84 VAL A O 1
ATOM 593 N N . GLY A 1 85 ? 9.959 4.052 -7.481 1.00 94.12 85 GLY A N 1
ATOM 594 C CA . GLY A 1 85 ? 10.667 5.286 -7.157 1.00 94.12 85 GLY A CA 1
ATOM 595 C C . GLY A 1 85 ? 12.089 5.239 -7.680 1.00 94.12 85 GLY A C 1
ATOM 596 O O . GLY A 1 85 ? 12.353 4.535 -8.642 1.00 94.12 85 GLY A O 1
ATOM 597 N N . THR A 1 86 ? 13.001 5.945 -7.031 1.00 93.19 86 THR A N 1
ATOM 598 C CA . THR A 1 86 ? 14.442 5.844 -7.279 1.00 93.19 86 THR A CA 1
ATOM 599 C C . THR A 1 86 ? 15.112 5.031 -6.166 1.00 93.19 86 THR A C 1
ATOM 601 O O . THR A 1 86 ? 14.455 4.507 -5.249 1.00 93.19 86 THR A O 1
ATOM 604 N N . ALA A 1 87 ? 16.441 4.928 -6.212 1.00 87.75 87 ALA A N 1
ATOM 605 C CA . ALA A 1 87 ? 17.222 4.388 -5.101 1.00 87.75 87 ALA A CA 1
ATOM 606 C C . ALA A 1 87 ? 16.969 5.158 -3.787 1.00 87.75 87 ALA A C 1
ATOM 608 O O . ALA A 1 87 ? 16.852 4.536 -2.732 1.00 87.75 87 ALA A O 1
ATOM 609 N N . ASP A 1 88 ? 16.787 6.480 -3.872 1.00 87.56 88 ASP A N 1
ATOM 610 C CA . ASP A 1 88 ? 16.746 7.375 -2.708 1.00 87.56 88 ASP A CA 1
ATOM 611 C C . ASP A 1 88 ? 15.340 7.877 -2.349 1.00 87.56 88 ASP A C 1
ATOM 613 O O . ASP A 1 88 ? 15.109 8.331 -1.229 1.00 87.56 88 ASP A O 1
ATOM 617 N N . ALA A 1 89 ? 14.381 7.808 -3.276 1.00 88.00 89 ALA A N 1
ATOM 618 C CA . ALA A 1 89 ? 13.045 8.370 -3.091 1.00 88.00 89 ALA A CA 1
ATOM 619 C C . ALA A 1 89 ? 11.945 7.396 -3.517 1.00 88.00 89 ALA A C 1
ATOM 621 O O . ALA A 1 89 ? 12.098 6.626 -4.460 1.00 88.00 89 ALA A O 1
ATOM 622 N N . VAL A 1 90 ? 10.808 7.430 -2.822 1.00 91.12 90 VAL A N 1
ATOM 623 C CA . VAL A 1 90 ? 9.600 6.693 -3.222 1.00 91.12 90 VAL A CA 1
ATOM 624 C C . VAL A 1 90 ? 8.725 7.616 -4.059 1.00 91.12 90 VAL A C 1
ATOM 626 O O . VAL A 1 90 ? 8.430 8.723 -3.624 1.00 91.12 90 VAL A O 1
ATOM 629 N N . ALA A 1 91 ? 8.294 7.164 -5.234 1.00 92.38 91 ALA A N 1
ATOM 630 C CA . ALA A 1 91 ? 7.272 7.853 -6.019 1.00 92.38 91 ALA A CA 1
ATOM 631 C C . ALA A 1 91 ? 5.878 7.331 -5.649 1.00 92.38 91 ALA A C 1
ATOM 633 O O . ALA A 1 91 ? 4.968 8.113 -5.379 1.00 92.38 91 ALA A O 1
ATOM 634 N N . ALA A 1 92 ? 5.732 6.006 -5.569 1.00 93.94 92 ALA A N 1
ATOM 635 C CA . ALA A 1 92 ? 4.500 5.356 -5.152 1.00 93.94 92 ALA A CA 1
ATOM 636 C C . ALA A 1 92 ? 4.752 3.999 -4.481 1.00 93.94 92 ALA A C 1
ATOM 638 O O . ALA A 1 92 ? 5.742 3.313 -4.743 1.00 93.94 92 ALA A O 1
ATOM 639 N N . LEU A 1 93 ? 3.798 3.586 -3.657 1.00 94.25 93 LEU A N 1
ATOM 640 C CA . LEU A 1 93 ? 3.632 2.227 -3.174 1.00 94.25 93 LEU A CA 1
ATOM 641 C C . LEU A 1 93 ? 2.281 1.698 -3.645 1.00 94.25 93 LEU A C 1
ATOM 643 O O . LEU A 1 93 ? 1.256 2.332 -3.419 1.00 94.25 93 LEU A O 1
ATOM 647 N N . VAL A 1 94 ? 2.272 0.516 -4.245 1.00 94.50 94 VAL A N 1
ATOM 648 C CA . VAL A 1 94 ? 1.056 -0.183 -4.653 1.00 94.50 94 VAL A CA 1
ATOM 649 C C . VAL A 1 94 ? 0.879 -1.419 -3.778 1.00 94.50 94 VAL A C 1
ATOM 651 O O . VAL A 1 94 ? 1.684 -2.342 -3.850 1.00 94.50 94 VAL A O 1
ATOM 654 N N . ALA A 1 95 ? -0.152 -1.450 -2.939 1.00 93.62 95 ALA A N 1
ATOM 655 C CA . ALA A 1 95 ? -0.509 -2.617 -2.143 1.00 93.62 95 ALA A CA 1
ATOM 656 C C . ALA A 1 95 ? -1.625 -3.407 -2.828 1.00 93.62 95 ALA A C 1
ATOM 658 O O . ALA A 1 95 ? -2.700 -2.874 -3.107 1.00 93.62 95 ALA A O 1
ATOM 659 N N . VAL A 1 96 ? -1.368 -4.685 -3.089 1.00 91.25 96 VAL A N 1
ATOM 660 C CA . VAL A 1 96 ? -2.296 -5.588 -3.772 1.00 91.25 96 VAL A CA 1
ATOM 661 C C . VAL A 1 96 ? -3.013 -6.419 -2.717 1.00 91.25 96 VAL A C 1
ATOM 663 O O . VAL A 1 96 ? -2.451 -7.367 -2.168 1.00 91.25 96 VAL A O 1
ATOM 666 N N . GLY A 1 97 ? -4.240 -6.025 -2.385 1.00 88.06 97 GLY A N 1
ATOM 667 C CA . GLY A 1 97 ? -5.142 -6.802 -1.542 1.00 88.06 97 GLY A CA 1
ATOM 668 C C . GLY A 1 97 ? -6.005 -7.756 -2.370 1.00 88.06 97 GLY A C 1
ATOM 669 O O . GLY A 1 97 ? -5.993 -7.729 -3.597 1.00 88.06 97 GLY A O 1
ATOM 670 N N . ARG A 1 98 ? -6.805 -8.577 -1.682 1.00 81.12 98 ARG A N 1
ATOM 671 C CA . ARG A 1 98 ? -7.694 -9.565 -2.319 1.00 81.12 98 ARG A CA 1
ATOM 672 C C . ARG A 1 98 ? -8.730 -8.935 -3.256 1.00 81.12 98 ARG A C 1
ATOM 674 O O . ARG A 1 98 ? -8.944 -9.428 -4.354 1.00 81.12 98 ARG A O 1
ATOM 681 N N . ASP A 1 99 ? -9.374 -7.864 -2.796 1.00 83.25 99 ASP A N 1
ATOM 682 C CA . ASP A 1 99 ? -10.514 -7.248 -3.491 1.00 83.25 99 ASP A CA 1
ATOM 683 C C . ASP A 1 99 ? -10.224 -5.808 -3.942 1.00 83.25 99 ASP A C 1
ATOM 685 O O . ASP A 1 99 ? -11.038 -5.176 -4.621 1.00 83.25 99 ASP A O 1
ATOM 689 N N . ARG A 1 100 ? -9.071 -5.256 -3.542 1.00 87.75 100 ARG A N 1
ATOM 690 C CA . ARG A 1 100 ? -8.694 -3.861 -3.788 1.00 87.75 100 ARG A CA 1
ATOM 691 C C . ARG A 1 100 ? -7.198 -3.716 -3.990 1.00 87.75 100 ARG A C 1
ATOM 693 O O . ARG A 1 100 ? -6.408 -4.393 -3.336 1.00 87.75 100 ARG A O 1
ATOM 700 N N . VAL A 1 101 ? -6.836 -2.746 -4.816 1.00 90.06 101 VAL A N 1
ATOM 701 C CA . VAL A 1 101 ? -5.464 -2.269 -4.968 1.00 90.06 101 VAL A CA 1
ATOM 702 C C . VAL A 1 101 ? -5.384 -0.880 -4.359 1.00 90.06 101 VAL A C 1
ATOM 704 O O . VAL A 1 101 ? -6.195 -0.013 -4.674 1.00 90.06 101 VAL A O 1
ATOM 707 N N . LEU A 1 102 ? -4.424 -0.660 -3.475 1.00 92.38 102 LEU A N 1
ATOM 708 C CA . LEU A 1 102 ? -4.183 0.635 -2.856 1.00 92.38 102 LEU A CA 1
ATOM 709 C C . LEU A 1 102 ? -2.930 1.261 -3.459 1.00 92.38 102 LEU A C 1
ATOM 711 O O . LEU A 1 102 ? -1.895 0.611 -3.514 1.00 92.38 102 LEU A O 1
ATOM 715 N N . VAL A 1 103 ? -3.007 2.521 -3.870 1.00 92.31 103 VAL A N 1
ATOM 716 C CA . VAL A 1 103 ? -1.856 3.322 -4.292 1.00 92.31 103 VAL A CA 1
ATOM 717 C C . VAL A 1 103 ? -1.610 4.388 -3.230 1.00 92.31 103 VAL A C 1
ATOM 719 O O . VAL A 1 103 ? -2.516 5.154 -2.901 1.00 92.31 103 VAL A O 1
ATOM 722 N N . LEU A 1 104 ? -0.399 4.426 -2.682 1.00 93.06 104 LEU A N 1
ATOM 723 C CA . LEU A 1 104 ? 0.061 5.444 -1.745 1.00 93.06 104 LEU A CA 1
ATOM 724 C C . LEU A 1 104 ? 1.197 6.240 -2.377 1.00 93.06 104 LEU A C 1
ATOM 726 O O . LEU A 1 104 ? 2.134 5.654 -2.912 1.00 93.06 104 LEU A O 1
ATOM 730 N N . THR A 1 105 ? 1.143 7.561 -2.289 1.00 92.56 105 THR A N 1
ATOM 731 C CA . THR A 1 105 ? 2.220 8.452 -2.738 1.00 92.56 105 THR A CA 1
ATOM 732 C C . THR A 1 105 ? 2.644 9.363 -1.591 1.00 92.56 105 THR A C 1
ATOM 734 O O . THR A 1 105 ? 1.755 9.870 -0.896 1.00 92.56 105 THR A O 1
ATOM 737 N N . PRO A 1 106 ? 3.945 9.648 -1.407 1.00 90.25 106 PRO A N 1
ATOM 738 C CA . PRO A 1 106 ? 4.380 10.598 -0.389 1.00 90.25 106 PRO A CA 1
ATOM 739 C C . PRO A 1 106 ? 3.724 11.966 -0.585 1.00 90.25 106 PRO A C 1
ATOM 741 O O . PRO A 1 106 ? 3.642 12.469 -1.704 1.00 90.25 106 PRO A O 1
ATOM 744 N N . ASP A 1 107 ? 3.274 12.591 0.502 1.00 88.00 107 ASP A N 1
ATOM 745 C CA . ASP A 1 107 ? 2.603 13.899 0.442 1.00 88.00 107 ASP A CA 1
ATOM 746 C C . ASP A 1 107 ? 3.567 15.102 0.516 1.00 88.00 107 ASP A C 1
ATOM 748 O O . ASP A 1 107 ? 3.126 16.252 0.501 1.00 88.00 107 ASP A O 1
ATOM 752 N N . GLY A 1 108 ? 4.875 14.837 0.614 1.00 82.56 108 GLY A N 1
ATOM 753 C CA . GLY A 1 108 ? 5.936 15.840 0.766 1.00 82.56 108 GLY A CA 1
ATOM 754 C C . GLY A 1 108 ? 6.156 16.340 2.201 1.00 82.56 108 GLY A C 1
ATOM 755 O O . GLY A 1 108 ? 7.124 17.056 2.452 1.00 82.56 108 GLY A O 1
ATOM 756 N N . HIS A 1 109 ? 5.313 15.939 3.154 1.00 81.75 109 HIS A N 1
ATOM 757 C CA . HIS A 1 109 ? 5.375 16.326 4.570 1.00 81.75 109 HIS A CA 1
ATOM 758 C C . HIS A 1 109 ? 5.610 15.127 5.501 1.00 81.75 109 HIS A C 1
ATOM 760 O O . HIS A 1 109 ? 5.377 15.206 6.706 1.00 81.75 109 HIS A O 1
ATOM 766 N N . GLY A 1 110 ? 6.081 14.011 4.941 1.00 77.50 110 GLY A N 1
ATOM 767 C CA . GLY A 1 110 ? 6.298 12.753 5.656 1.00 77.50 110 GLY A CA 1
ATOM 768 C C . GLY A 1 110 ? 5.041 11.891 5.791 1.00 77.50 110 GLY A C 1
ATOM 769 O O . GLY A 1 110 ? 5.137 10.786 6.310 1.00 77.50 110 GLY A O 1
ATOM 770 N N . GLY A 1 111 ? 3.881 12.355 5.320 1.00 84.31 111 GLY A N 1
ATOM 771 C CA . GLY A 1 111 ? 2.653 11.573 5.237 1.00 84.31 111 GLY A CA 1
ATOM 772 C C . GLY A 1 111 ? 2.499 10.855 3.897 1.00 84.31 111 GLY A C 1
ATOM 773 O O . GLY A 1 111 ? 3.361 10.907 3.015 1.00 84.31 111 GLY A O 1
ATOM 774 N N . GLN A 1 112 ? 1.364 10.181 3.746 1.00 89.69 112 GLN A N 1
ATOM 775 C CA . GLN A 1 112 ? 0.983 9.490 2.517 1.00 89.69 112 GLN A CA 1
ATOM 776 C C . GLN A 1 112 ? -0.379 9.982 2.042 1.00 89.69 112 GLN A C 1
ATOM 778 O O . GLN A 1 112 ? -1.300 10.167 2.838 1.00 89.69 112 GLN A O 1
ATOM 783 N N . VAL A 1 113 ? -0.524 10.148 0.734 1.00 90.25 113 VAL A N 1
ATOM 784 C CA . VAL A 1 113 ? -1.826 10.265 0.080 1.00 90.25 113 VAL A CA 1
ATOM 785 C C . VAL A 1 113 ? -2.200 8.889 -0.443 1.00 90.25 113 VAL A C 1
ATOM 787 O O . VAL A 1 113 ? -1.472 8.318 -1.247 1.00 90.25 113 VAL A O 1
ATOM 790 N N . ALA A 1 114 ? -3.324 8.359 0.022 1.00 89.94 114 ALA A N 1
ATOM 791 C CA . ALA A 1 114 ? -3.810 7.036 -0.321 1.00 89.94 114 ALA A CA 1
ATOM 792 C C . ALA A 1 114 ? -5.044 7.130 -1.228 1.00 89.94 114 ALA A C 1
ATOM 794 O O . ALA A 1 114 ? -5.987 7.868 -0.934 1.00 89.94 114 ALA A O 1
ATOM 795 N N . GLY A 1 115 ? -5.057 6.355 -2.309 1.00 87.12 115 GLY A N 1
ATOM 796 C CA . GLY A 1 115 ? -6.224 6.137 -3.162 1.00 87.12 115 GLY A CA 1
ATOM 797 C C . GLY A 1 115 ? -6.393 4.649 -3.439 1.00 87.12 115 GLY A C 1
ATOM 798 O O . GLY A 1 115 ? -5.410 3.961 -3.697 1.00 87.12 115 GLY A O 1
ATOM 799 N N . ALA A 1 116 ? -7.621 4.130 -3.377 1.00 82.50 116 ALA A N 1
ATOM 800 C CA . ALA A 1 116 ? -7.883 2.729 -3.703 1.00 82.50 116 ALA A CA 1
ATOM 801 C C . ALA A 1 116 ? -8.635 2.577 -5.020 1.00 82.50 116 ALA A C 1
ATOM 803 O O . ALA A 1 116 ? -9.543 3.345 -5.351 1.00 82.50 116 ALA A O 1
ATOM 804 N N . LEU A 1 117 ? -8.246 1.524 -5.718 1.00 79.75 117 LEU A N 1
ATOM 805 C CA . LEU A 1 117 ? -8.747 1.059 -6.990 1.00 79.75 117 LEU A CA 1
ATOM 806 C C . LEU A 1 117 ? -9.356 -0.338 -6.795 1.00 79.75 117 LEU A C 1
ATOM 808 O O . LEU A 1 117 ? -9.042 -1.051 -5.835 1.00 79.75 117 LEU A O 1
ATOM 812 N N . ALA A 1 118 ? -10.241 -0.736 -7.704 1.00 76.19 118 ALA A N 1
ATOM 813 C CA . ALA A 1 118 ? -10.724 -2.112 -7.747 1.00 76.19 118 ALA A CA 1
ATOM 814 C C . ALA A 1 118 ? -9.573 -3.076 -8.107 1.00 76.19 118 ALA A C 1
ATOM 816 O O . ALA A 1 118 ? -8.617 -2.681 -8.774 1.00 76.19 118 ALA A O 1
ATOM 817 N N . ALA A 1 119 ? -9.646 -4.328 -7.642 1.00 70.75 119 ALA A N 1
ATOM 818 C CA . ALA A 1 119 ? -8.597 -5.327 -7.888 1.00 70.75 119 ALA A CA 1
ATOM 819 C C . ALA A 1 119 ? -8.453 -5.757 -9.358 1.00 70.75 119 ALA A C 1
ATOM 821 O O . ALA A 1 119 ? -7.435 -6.332 -9.719 1.00 70.75 119 ALA A O 1
ATOM 822 N N . ASP A 1 120 ? -9.439 -5.463 -10.208 1.00 71.38 120 ASP A N 1
ATOM 823 C CA . ASP A 1 120 ? -9.389 -5.728 -11.650 1.00 71.38 120 ASP A CA 1
ATOM 824 C C . ASP A 1 120 ? -8.566 -4.690 -12.433 1.00 71.38 120 ASP A C 1
ATOM 826 O O . ASP A 1 120 ? -8.412 -4.807 -13.651 1.00 71.38 120 ASP A O 1
ATOM 830 N N . VAL A 1 121 ? -8.009 -3.680 -11.757 1.00 74.00 121 VAL A N 1
ATOM 831 C CA . VAL A 1 121 ? -7.057 -2.755 -12.371 1.00 74.00 121 VAL A CA 1
ATOM 832 C C . VAL A 1 121 ? -5.757 -3.488 -12.690 1.00 74.00 121 VAL A C 1
ATOM 834 O O . VAL A 1 121 ? -5.174 -4.143 -11.832 1.00 74.00 121 VAL A O 1
ATOM 837 N N . GLY A 1 122 ? -5.265 -3.320 -13.921 1.00 83.94 122 GLY A N 1
ATOM 838 C CA . GLY A 1 122 ? -3.975 -3.851 -14.359 1.00 83.94 122 GLY A CA 1
ATOM 839 C C . GLY A 1 122 ? -2.811 -3.245 -13.572 1.00 83.94 122 GLY A C 1
ATOM 840 O O . GLY A 1 122 ? -2.236 -2.238 -13.987 1.00 83.94 122 GLY A O 1
ATOM 841 N N . VAL A 1 123 ? -2.460 -3.865 -12.439 1.00 89.12 123 VAL A N 1
ATOM 842 C CA . VAL A 1 123 ? -1.404 -3.403 -11.521 1.00 89.12 123 VAL A CA 1
ATOM 843 C C . VAL A 1 123 ? -0.069 -3.256 -12.241 1.00 89.12 123 VAL A C 1
ATOM 845 O O . VAL A 1 123 ? 0.602 -2.244 -12.061 1.00 89.12 123 VAL A O 1
ATOM 848 N N . GLY A 1 124 ? 0.294 -4.218 -13.094 1.00 91.69 124 GLY A N 1
ATOM 849 C CA . GLY A 1 124 ? 1.520 -4.148 -13.886 1.00 91.69 124 GLY A CA 1
ATOM 850 C C . GLY A 1 124 ? 1.585 -2.901 -14.765 1.00 91.69 124 GLY A C 1
ATOM 851 O O . GLY A 1 124 ? 2.582 -2.186 -14.738 1.00 91.69 124 GLY A O 1
ATOM 852 N N . ALA A 1 125 ? 0.497 -2.579 -15.470 1.00 91.31 125 ALA A N 1
ATOM 853 C CA . ALA A 1 125 ? 0.422 -1.384 -16.308 1.00 91.31 125 ALA A CA 1
ATOM 854 C C . ALA A 1 125 ? 0.492 -0.089 -15.481 1.00 91.31 125 ALA A C 1
ATOM 856 O O . ALA A 1 125 ? 1.170 0.859 -15.874 1.00 91.31 125 ALA A O 1
ATOM 857 N N . ALA A 1 126 ? -0.160 -0.052 -14.313 1.00 90.94 126 ALA A N 1
ATOM 858 C CA . ALA A 1 126 ? -0.070 1.090 -13.405 1.00 90.94 126 ALA A CA 1
ATOM 859 C C . ALA A 1 126 ? 1.366 1.292 -12.890 1.00 90.94 126 ALA A C 1
ATOM 861 O O . ALA A 1 126 ? 1.877 2.408 -12.913 1.00 90.94 126 ALA A O 1
ATOM 862 N N . VAL A 1 127 ? 2.037 0.213 -12.478 1.00 94.38 127 VAL A N 1
ATOM 863 C CA . VAL A 1 127 ? 3.432 0.244 -12.016 1.00 94.38 127 VAL A CA 1
ATOM 864 C C . VAL A 1 127 ? 4.373 0.699 -13.127 1.00 94.38 127 VAL A C 1
ATOM 866 O O . VAL A 1 127 ? 5.199 1.576 -12.882 1.00 94.38 127 VAL A O 1
ATOM 869 N N . ALA A 1 128 ? 4.225 0.162 -14.340 1.00 94.06 128 ALA A N 1
ATOM 870 C CA . ALA A 1 128 ? 5.031 0.565 -15.487 1.00 94.06 128 ALA A CA 1
ATOM 871 C C . ALA A 1 128 ? 4.840 2.050 -15.822 1.00 94.06 128 ALA A C 1
ATOM 873 O O . ALA A 1 128 ? 5.820 2.768 -15.986 1.00 94.06 128 ALA A O 1
ATOM 874 N N . SER A 1 129 ? 3.597 2.543 -15.810 1.00 93.19 129 SER A N 1
ATOM 875 C CA . SER A 1 129 ? 3.315 3.963 -16.047 1.00 93.19 129 SER A CA 1
ATOM 876 C C . SER A 1 129 ? 3.917 4.879 -14.974 1.00 93.19 129 SER A C 1
ATOM 878 O O . SER A 1 129 ? 4.403 5.963 -15.293 1.00 93.19 129 SER A O 1
ATOM 880 N N . ILE A 1 130 ? 3.924 4.462 -13.702 1.00 93.38 130 ILE A N 1
ATOM 881 C CA . ILE A 1 130 ? 4.586 5.226 -12.632 1.00 93.38 130 ILE A CA 1
ATOM 882 C C . ILE A 1 130 ? 6.109 5.191 -12.819 1.00 93.38 130 ILE A C 1
ATOM 884 O O . ILE A 1 130 ? 6.761 6.217 -12.654 1.00 93.38 130 ILE A O 1
ATOM 888 N N . ALA A 1 131 ? 6.682 4.038 -13.172 1.00 95.00 131 ALA A N 1
ATOM 889 C CA . ALA A 1 131 ? 8.119 3.905 -13.406 1.00 95.00 131 ALA A CA 1
ATOM 890 C C . ALA A 1 131 ? 8.583 4.772 -14.588 1.00 95.00 131 ALA A C 1
ATOM 892 O O . ALA A 1 131 ? 9.579 5.478 -14.468 1.00 95.00 131 ALA A O 1
ATOM 893 N N . GLU A 1 132 ? 7.816 4.810 -15.679 1.00 94.44 132 GLU A N 1
ATOM 894 C CA . GLU A 1 132 ? 8.079 5.679 -16.832 1.00 94.44 132 GLU A CA 1
ATOM 895 C C . GLU A 1 132 ? 8.087 7.166 -16.440 1.00 94.44 132 GLU A C 1
ATOM 897 O O . GLU A 1 132 ? 8.952 7.920 -16.880 1.00 94.44 132 GLU A O 1
ATOM 902 N N . GLN A 1 133 ? 7.177 7.588 -15.553 1.00 93.31 133 GLN A N 1
ATOM 903 C CA . GLN A 1 133 ? 7.158 8.962 -15.032 1.00 93.31 133 GLN A CA 1
ATOM 904 C C . GLN A 1 133 ? 8.373 9.294 -14.157 1.00 93.31 133 GLN A C 1
ATOM 906 O O . GLN A 1 133 ? 8.772 10.456 -14.094 1.00 93.31 133 GLN A O 1
ATOM 911 N N . VAL A 1 134 ? 8.950 8.301 -13.471 1.00 93.75 134 VAL A N 1
ATOM 912 C CA . VAL A 1 134 ? 10.202 8.467 -12.716 1.00 93.75 134 VAL A CA 1
ATOM 913 C C . VAL A 1 134 ? 11.400 8.566 -13.667 1.00 93.75 134 VAL A C 1
ATOM 915 O O . VAL A 1 134 ? 12.318 9.342 -13.404 1.00 93.75 134 VAL A O 1
ATOM 918 N N . GLY A 1 135 ? 11.369 7.842 -14.786 1.00 92.00 135 GLY A N 1
ATOM 919 C CA . GLY A 1 135 ? 12.386 7.889 -15.835 1.00 92.00 135 GLY A CA 1
ATOM 920 C C . GLY A 1 135 ? 13.489 6.842 -15.663 1.00 92.00 135 GLY A C 1
ATOM 921 O O . GLY A 1 135 ? 13.285 5.793 -15.057 1.00 92.00 135 GLY A O 1
ATOM 922 N N . GLU A 1 136 ? 14.670 7.120 -16.218 1.00 89.12 136 GLU A N 1
ATOM 923 C CA . GLU A 1 136 ? 15.775 6.149 -16.330 1.00 89.12 136 GLU A CA 1
ATOM 924 C C . GLU A 1 136 ? 16.302 5.643 -14.973 1.00 89.12 136 GLU A C 1
ATOM 926 O O . GLU A 1 136 ? 16.799 4.523 -14.882 1.00 89.12 136 GLU A O 1
ATOM 931 N N . ASP A 1 137 ? 16.138 6.432 -13.908 1.00 91.19 137 ASP A N 1
ATOM 932 C CA . ASP A 1 137 ? 16.551 6.083 -12.542 1.00 91.19 137 ASP A CA 1
ATOM 933 C C . ASP A 1 137 ? 15.501 5.254 -11.778 1.00 91.19 137 ASP A C 1
ATOM 935 O O . ASP A 1 137 ? 15.627 5.037 -10.565 1.00 91.19 137 ASP A O 1
ATOM 939 N N . ALA A 1 138 ? 14.429 4.824 -12.451 1.00 94.12 138 ALA A N 1
ATOM 940 C CA . ALA A 1 138 ? 13.353 4.093 -11.808 1.00 94.12 138 ALA A CA 1
ATOM 941 C C . ALA A 1 138 ? 13.821 2.733 -11.264 1.00 94.12 138 ALA A C 1
ATOM 943 O O . ALA A 1 138 ? 14.523 1.952 -11.902 1.00 94.12 138 ALA A O 1
ATOM 944 N N . VAL A 1 139 ? 13.372 2.428 -10.053 1.00 94.62 139 VAL A N 1
ATOM 945 C CA . VAL A 1 139 ? 13.578 1.169 -9.348 1.00 94.62 139 VAL A CA 1
ATOM 946 C C . VAL A 1 139 ? 12.214 0.661 -8.911 1.00 94.62 139 VAL A C 1
ATOM 948 O O . VAL A 1 139 ? 11.491 1.340 -8.172 1.00 94.62 139 VAL A O 1
ATOM 951 N N . VAL A 1 140 ? 11.876 -0.556 -9.339 1.00 95.75 140 VAL A N 1
ATOM 952 C CA . VAL A 1 140 ? 10.652 -1.243 -8.926 1.00 95.75 140 VAL A CA 1
ATOM 953 C C . VAL A 1 140 ? 11.020 -2.387 -7.998 1.00 95.75 140 VAL A C 1
ATOM 955 O O . VAL A 1 140 ? 11.745 -3.298 -8.382 1.00 95.75 140 VAL A O 1
ATOM 958 N N . LEU A 1 141 ? 10.518 -2.357 -6.767 1.00 94.56 141 LEU A N 1
ATOM 959 C CA . LEU A 1 141 ? 10.701 -3.439 -5.802 1.00 94.56 141 LEU A CA 1
ATOM 960 C C . LEU A 1 141 ? 9.365 -4.128 -5.559 1.00 94.56 141 LEU A C 1
ATOM 962 O O . LEU A 1 141 ? 8.405 -3.479 -5.147 1.00 94.56 141 LEU A O 1
ATOM 966 N N . VAL A 1 142 ? 9.317 -5.439 -5.764 1.00 93.88 142 VAL A N 1
ATOM 967 C CA . VAL A 1 142 ? 8.154 -6.275 -5.459 1.00 93.88 142 VAL A CA 1
ATOM 968 C C . VAL A 1 142 ? 8.454 -7.077 -4.203 1.00 93.88 142 VAL A C 1
ATOM 970 O O . VAL A 1 142 ? 9.376 -7.895 -4.178 1.00 93.88 142 VAL A O 1
ATOM 973 N N . ALA A 1 143 ? 7.666 -6.845 -3.162 1.00 91.75 143 ALA A N 1
ATOM 974 C CA . ALA A 1 143 ? 7.770 -7.524 -1.887 1.00 91.75 143 ALA A CA 1
ATOM 975 C C . ALA A 1 143 ? 6.514 -8.356 -1.625 1.00 91.75 143 ALA A C 1
ATOM 977 O O . ALA A 1 143 ? 5.390 -7.875 -1.754 1.00 91.75 143 ALA A O 1
ATOM 978 N N . VAL A 1 144 ? 6.714 -9.609 -1.234 1.00 88.69 144 VAL A N 1
ATOM 979 C CA . VAL A 1 144 ? 5.645 -10.565 -0.936 1.00 88.69 144 VAL A CA 1
ATOM 980 C C . VAL A 1 144 ? 5.866 -11.072 0.487 1.00 88.69 144 VAL A C 1
ATOM 982 O O . VAL A 1 144 ? 7.004 -11.415 0.821 1.00 88.69 144 VAL A O 1
ATOM 985 N N . PRO A 1 145 ? 4.831 -11.132 1.346 1.00 83.38 145 PRO A N 1
ATOM 986 C CA . PRO A 1 145 ? 4.984 -11.653 2.698 1.00 83.38 145 PRO A CA 1
ATOM 987 C C . PRO A 1 145 ? 5.610 -13.056 2.703 1.00 83.38 145 PRO A C 1
ATOM 989 O O . PRO A 1 145 ? 5.081 -13.987 2.102 1.00 83.38 145 PRO A O 1
ATOM 992 N N . GLY A 1 146 ? 6.742 -13.206 3.395 1.00 81.69 146 GLY A N 1
ATOM 993 C CA . GLY A 1 146 ? 7.448 -14.487 3.527 1.00 81.69 146 GLY A CA 1
ATOM 994 C C . GLY A 1 146 ? 8.342 -14.883 2.345 1.00 81.69 146 GLY A C 1
ATOM 995 O O . GLY A 1 146 ? 8.877 -15.990 2.362 1.00 81.69 146 GLY A O 1
ATOM 996 N N . ALA A 1 147 ? 8.532 -14.012 1.351 1.00 84.94 147 ALA A N 1
ATOM 997 C CA . ALA A 1 147 ? 9.464 -14.225 0.246 1.00 84.94 147 ALA A CA 1
ATOM 998 C C . ALA A 1 147 ? 10.490 -13.087 0.143 1.00 84.94 147 ALA A C 1
ATOM 1000 O O . ALA A 1 147 ? 10.322 -12.019 0.733 1.00 84.94 147 ALA A O 1
ATOM 1001 N N . ASP A 1 148 ? 11.542 -13.314 -0.643 1.00 85.75 148 ASP A N 1
ATOM 1002 C CA . ASP A 1 148 ? 12.548 -12.292 -0.919 1.00 85.75 148 ASP A CA 1
ATOM 1003 C C . ASP A 1 148 ? 11.962 -11.126 -1.727 1.00 85.75 148 ASP A C 1
ATOM 1005 O O . ASP A 1 148 ? 11.134 -11.310 -2.630 1.00 85.75 148 ASP A O 1
ATOM 1009 N N . ILE A 1 149 ? 12.438 -9.917 -1.417 1.00 89.50 149 ILE A N 1
ATOM 1010 C CA . ILE A 1 149 ? 12.136 -8.708 -2.186 1.00 89.50 149 ILE A CA 1
ATOM 1011 C C . ILE A 1 149 ? 12.884 -8.788 -3.515 1.00 89.50 149 ILE A C 1
ATOM 1013 O O . ILE A 1 149 ? 14.105 -8.947 -3.546 1.00 89.50 149 ILE A O 1
ATOM 1017 N N . VAL A 1 150 ? 12.154 -8.643 -4.616 1.00 92.44 150 VAL A N 1
ATOM 1018 C CA . VAL A 1 150 ? 12.713 -8.705 -5.969 1.00 92.44 150 VAL A CA 1
ATOM 1019 C C . VAL A 1 150 ? 12.777 -7.302 -6.552 1.00 92.44 150 VAL A C 1
ATOM 1021 O O . VAL A 1 150 ? 11.777 -6.589 -6.557 1.00 92.44 150 VAL A O 1
ATOM 1024 N N . SER A 1 151 ? 13.942 -6.925 -7.076 1.00 93.88 151 SER A N 1
ATOM 1025 C CA . SER A 1 151 ? 14.094 -5.711 -7.878 1.00 93.88 151 SER A CA 1
ATOM 1026 C C . SER A 1 151 ? 13.824 -6.017 -9.348 1.00 93.88 151 SER A C 1
ATOM 1028 O O . SER A 1 151 ? 14.388 -6.965 -9.903 1.00 93.88 151 SER A O 1
ATOM 1030 N N . LEU A 1 152 ? 12.959 -5.225 -9.971 1.00 92.62 152 LEU A N 1
ATOM 1031 C CA . LEU A 1 152 ? 12.648 -5.273 -11.390 1.00 92.62 152 LEU A CA 1
ATOM 1032 C C . LEU A 1 152 ? 13.162 -3.978 -12.045 1.00 92.62 152 LEU A C 1
ATOM 1034 O O . LEU A 1 152 ? 12.762 -2.890 -11.623 1.00 92.62 152 LEU A O 1
ATOM 1038 N N . PRO A 1 153 ? 14.060 -4.067 -13.042 1.00 90.00 153 PRO A N 1
ATOM 1039 C CA . PRO A 1 153 ? 14.464 -2.911 -13.827 1.00 90.00 153 PRO A CA 1
ATOM 1040 C C . PRO A 1 153 ? 13.285 -2.361 -14.652 1.00 90.00 153 PRO A C 1
ATOM 1042 O O . PRO A 1 153 ? 12.404 -3.135 -15.037 1.00 90.00 153 PRO A O 1
ATOM 1045 N N . PRO A 1 154 ? 13.270 -1.046 -14.928 1.00 88.31 154 PRO A N 1
ATOM 1046 C CA . PRO A 1 154 ? 12.224 -0.380 -15.697 1.00 88.31 154 PRO A CA 1
ATOM 1047 C C . PRO A 1 154 ? 12.448 -0.568 -17.206 1.00 88.31 154 PRO A C 1
ATOM 1049 O O . PRO A 1 154 ? 12.938 0.326 -17.888 1.00 88.31 154 PRO A O 1
ATOM 1052 N N . ASP A 1 155 ? 12.136 -1.759 -17.714 1.00 92.12 155 ASP A N 1
ATOM 1053 C CA . ASP A 1 155 ? 12.177 -2.091 -19.144 1.00 92.12 155 ASP A CA 1
ATOM 1054 C C . ASP A 1 155 ? 10.774 -2.181 -19.772 1.00 92.12 155 ASP A C 1
ATOM 1056 O O . ASP A 1 155 ? 9.761 -2.118 -19.073 1.00 92.12 155 ASP A O 1
ATOM 1060 N N . ASP A 1 156 ? 10.714 -2.320 -21.102 1.00 90.56 156 ASP A N 1
ATOM 1061 C CA . ASP A 1 156 ? 9.464 -2.329 -21.883 1.00 90.56 156 ASP A CA 1
ATOM 1062 C C . ASP A 1 156 ? 8.477 -3.431 -21.436 1.00 90.56 156 ASP A C 1
ATOM 1064 O O . ASP A 1 156 ? 7.262 -3.258 -21.537 1.00 90.56 156 ASP A O 1
ATOM 1068 N N . ASP A 1 157 ? 8.985 -4.530 -20.866 1.00 94.25 157 ASP A N 1
ATOM 1069 C CA . ASP A 1 157 ? 8.196 -5.677 -20.392 1.00 94.25 157 ASP A CA 1
ATOM 1070 C C . ASP A 1 157 ? 7.863 -5.596 -18.884 1.00 94.25 157 ASP A C 1
ATOM 1072 O O . ASP A 1 157 ? 7.344 -6.555 -18.294 1.00 94.25 157 ASP A O 1
ATOM 1076 N N . LEU A 1 158 ? 8.156 -4.471 -18.214 1.00 93.81 158 LEU A N 1
ATOM 1077 C CA . LEU A 1 158 ? 7.970 -4.311 -16.766 1.00 93.81 158 LEU A CA 1
ATOM 1078 C C . LEU A 1 158 ? 6.539 -4.650 -16.321 1.00 93.81 158 LEU A C 1
ATOM 1080 O O . LEU A 1 158 ? 6.351 -5.314 -15.297 1.00 93.81 158 LEU A O 1
ATOM 1084 N N . ALA A 1 159 ? 5.531 -4.231 -17.090 1.00 93.62 159 ALA A N 1
ATOM 1085 C CA . ALA A 1 159 ? 4.128 -4.484 -16.769 1.00 93.62 159 ALA A CA 1
ATOM 1086 C C . ALA A 1 159 ? 3.814 -5.988 -16.677 1.00 93.62 159 ALA A C 1
ATOM 1088 O O . ALA A 1 159 ? 3.200 -6.443 -15.704 1.00 93.62 159 ALA A O 1
ATOM 1089 N N . ASP A 1 160 ? 4.284 -6.771 -17.645 1.00 93.38 160 ASP A N 1
ATOM 1090 C CA . ASP A 1 160 ? 4.047 -8.214 -17.711 1.00 93.38 160 ASP A CA 1
ATOM 1091 C C . ASP A 1 160 ? 4.821 -8.957 -16.624 1.00 93.38 160 ASP A C 1
ATOM 1093 O O . ASP A 1 160 ? 4.321 -9.916 -16.031 1.00 93.38 160 ASP A O 1
ATOM 1097 N N . ARG A 1 161 ? 6.025 -8.485 -16.295 1.00 93.62 161 ARG A N 1
ATOM 1098 C CA . ARG A 1 161 ? 6.865 -9.070 -15.242 1.00 93.62 161 ARG A CA 1
ATOM 1099 C C . ARG A 1 161 ? 6.297 -8.835 -13.850 1.00 93.62 161 ARG A C 1
ATOM 1101 O O . ARG A 1 161 ? 6.297 -9.758 -13.033 1.00 93.62 161 ARG A O 1
ATOM 1108 N N . VAL A 1 162 ? 5.794 -7.629 -13.583 1.00 93.00 162 VAL A N 1
ATOM 1109 C CA . VAL A 1 162 ? 5.074 -7.323 -12.340 1.00 93.00 162 VAL A CA 1
ATOM 1110 C C . VAL A 1 162 ? 3.834 -8.207 -12.246 1.00 93.00 162 VAL A C 1
ATOM 1112 O O . VAL A 1 162 ? 3.659 -8.886 -11.239 1.00 93.00 162 VAL A O 1
ATOM 1115 N N . THR A 1 163 ? 3.028 -8.274 -13.307 1.00 91.19 163 THR A N 1
ATOM 1116 C CA . THR A 1 163 ? 1.807 -9.098 -13.342 1.00 91.19 163 THR A CA 1
ATOM 1117 C C . THR A 1 163 ? 2.119 -10.574 -13.102 1.00 91.19 163 THR A C 1
ATOM 1119 O O . THR A 1 163 ? 1.581 -11.167 -12.176 1.00 91.19 163 THR A O 1
ATOM 1122 N N . SER A 1 164 ? 3.092 -11.138 -13.819 1.00 89.75 164 SER A N 1
ATOM 1123 C CA . SER A 1 164 ? 3.527 -12.533 -13.650 1.00 89.75 164 SER A CA 1
ATOM 1124 C C . SER A 1 164 ? 3.988 -12.835 -12.223 1.00 89.75 164 SER A C 1
ATOM 1126 O O . SER A 1 164 ? 3.759 -13.927 -11.699 1.00 89.75 164 SER A O 1
ATOM 1128 N N . ARG A 1 165 ? 4.649 -11.870 -11.570 1.00 88.00 165 ARG A N 1
ATOM 1129 C CA . ARG A 1 165 ? 5.106 -12.025 -10.187 1.00 88.00 165 ARG A CA 1
ATOM 1130 C C . ARG A 1 165 ? 3.947 -12.016 -9.192 1.00 88.00 165 ARG A C 1
ATOM 1132 O O . ARG A 1 165 ? 4.040 -12.724 -8.192 1.00 88.00 165 ARG A O 1
ATOM 1139 N N . LEU A 1 166 ? 2.908 -11.227 -9.461 1.00 86.31 166 LEU A N 1
ATOM 1140 C CA . LEU A 1 166 ? 1.699 -11.138 -8.643 1.00 86.31 166 LEU A CA 1
ATOM 1141 C C . LEU A 1 166 ? 0.776 -12.349 -8.855 1.00 86.31 166 LEU A C 1
ATOM 1143 O O . LEU A 1 166 ? 0.290 -12.911 -7.879 1.00 86.31 166 LEU A O 1
ATOM 1147 N N . ASP A 1 167 ? 0.600 -12.809 -10.094 1.00 81.31 167 ASP A N 1
ATOM 1148 C CA . ASP A 1 167 ? -0.251 -13.961 -10.431 1.00 81.31 167 ASP A CA 1
ATOM 1149 C C . ASP A 1 167 ? 0.312 -15.277 -9.885 1.00 81.31 167 ASP A C 1
ATOM 1151 O O . ASP A 1 167 ? -0.436 -16.148 -9.444 1.00 81.31 167 ASP A O 1
ATOM 1155 N N . GLY A 1 168 ? 1.642 -15.402 -9.809 1.00 65.75 168 GLY A N 1
ATOM 1156 C CA . GLY A 1 168 ? 2.308 -16.542 -9.170 1.00 65.75 168 GLY A CA 1
ATOM 1157 C C . GLY A 1 168 ? 2.024 -16.699 -7.666 1.00 65.75 168 GLY A C 1
ATOM 1158 O O . GLY A 1 168 ? 2.538 -17.636 -7.055 1.00 65.75 168 GLY A O 1
ATOM 1159 N N . LEU A 1 169 ? 1.245 -15.795 -7.059 1.00 63.41 169 LEU A N 1
ATOM 1160 C CA . LEU A 1 169 ? 0.849 -15.815 -5.646 1.00 63.41 169 LEU A CA 1
ATOM 1161 C C . LEU A 1 169 ? -0.521 -16.468 -5.404 1.00 63.41 169 LEU A C 1
ATOM 1163 O O . LEU A 1 169 ? -0.868 -16.725 -4.249 1.00 63.41 169 LEU A O 1
ATOM 1167 N N . HIS A 1 170 ? -1.278 -16.770 -6.463 1.00 46.16 170 HIS A N 1
ATOM 1168 C CA . HIS A 1 170 ? -2.566 -17.457 -6.390 1.00 46.16 170 HIS A CA 1
ATOM 1169 C C . HIS A 1 170 ? -2.487 -18.823 -7.101 1.00 46.16 170 HIS A C 1
ATOM 1171 O O . HIS A 1 170 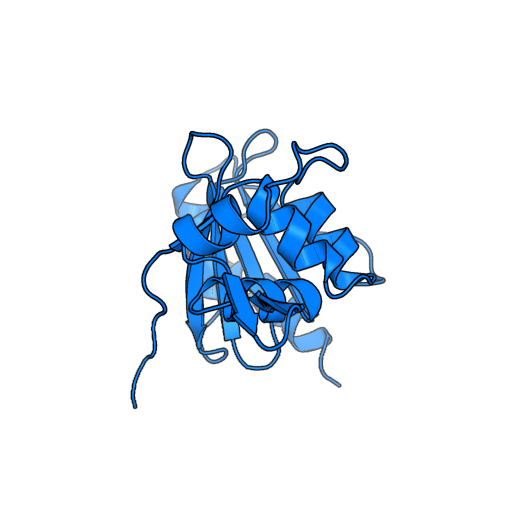? -2.532 -18.861 -8.329 1.00 46.16 170 HIS A O 1
ATOM 1177 N N . PRO A 1 171 ? -2.334 -19.943 -6.364 1.00 41.16 171 PRO A N 1
ATOM 1178 C CA . PRO A 1 171 ? -2.521 -21.283 -6.922 1.00 41.16 171 PRO A CA 1
ATOM 1179 C C . PRO A 1 171 ? -3.992 -21.596 -7.230 1.00 41.16 171 PRO A C 1
ATOM 1181 O O . PRO A 1 171 ? -4.883 -21.067 -6.521 1.00 41.16 171 PRO A O 1
#